Protein AF-A0A0W1KRX0-F1 (afdb_monomer)

Foldseek 3Di:
DVVVVVVVVVLVVLVVVLVVLVVVLCVLVCLDCDVVDNRGPDVLVVLVCVLVVLVVVLVVVLVVVVVVCVVVVPDPVVNVVVNVVSVVCSVVVPPSPPNVVVVVVSVVVSVVSVVSSVVSVVVSVVVVVD

Solvent-accessible surface area (backbone atoms only — not comparable to full-atom values): 7361 Å² total; per-residue (Å²): 123,68,66,65,57,51,52,54,54,50,52,54,49,50,54,53,49,48,56,50,51,49,53,50,45,51,63,66,68,59,32,53,64,44,91,97,45,92,56,38,54,54,72,58,49,58,57,66,43,54,53,58,55,51,53,52,52,51,52,52,52,51,52,53,53,51,53,52,38,58,77,68,67,56,59,67,72,58,54,50,51,54,52,51,52,51,50,49,53,49,60,63,70,53,61,64,67,63,54,62,52,50,51,52,52,52,54,51,51,53,51,52,50,51,55,51,46,55,52,52,52,53,51,56,55,51,70,73,75,113

Mean predicted aligned error: 12.07 Å

Radius of gyration: 26.8 Å; Cα contacts (8 Å, |Δi|>4): 45; chains: 1; bounding box: 54×22×80 Å

Secondary structure (DSSP, 8-state):
-HHHHHHHHHHHHHHHHHHHHHHHHHHHH---BPTT---BSSHHHHHTHHHHHHHHHHHHHHHHHHHHHHHTT--HHHHHHHHHHHHHHHHHHT--HHHHHHHHHHHHHHHHHHHHHHHHHHHHHHTTT-

Structure (mmCIF, N/CA/C/O backbone):
data_AF-A0A0W1KRX0-F1
#
_entry.id   AF-A0A0W1KRX0-F1
#
loop_
_atom_site.group_PDB
_atom_site.id
_atom_site.type_symbol
_atom_site.label_atom_id
_atom_site.label_alt_id
_atom_sit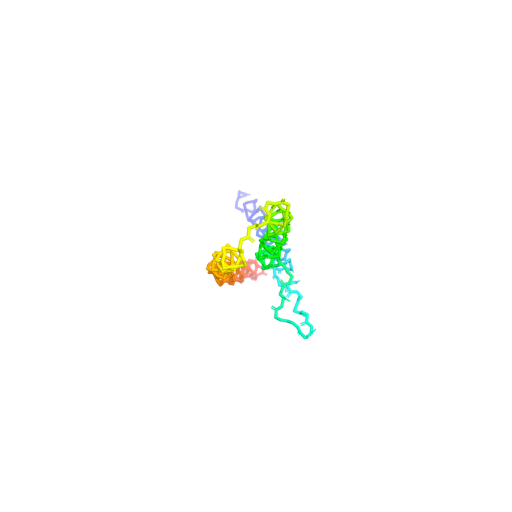e.label_comp_id
_atom_site.label_asym_id
_atom_site.label_entity_id
_atom_site.label_seq_id
_atom_site.pdbx_PDB_ins_code
_atom_site.Cartn_x
_atom_site.Cartn_y
_atom_site.Cartn_z
_atom_site.occupancy
_atom_site.B_iso_or_equiv
_atom_site.auth_seq_id
_atom_site.auth_comp_id
_atom_site.auth_asym_id
_atom_site.auth_atom_id
_atom_site.pdbx_PDB_model_num
ATOM 1 N N . MET A 1 1 ? 17.955 10.807 -48.246 1.00 59.84 1 MET A N 1
ATOM 2 C CA . MET A 1 1 ? 18.278 11.770 -47.162 1.00 59.84 1 MET A CA 1
ATOM 3 C C . MET A 1 1 ? 17.210 11.833 -46.061 1.00 59.84 1 MET 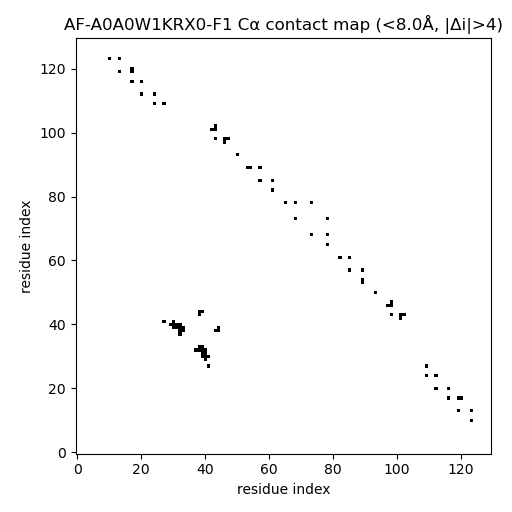A C 1
ATOM 5 O O . MET A 1 1 ? 17.561 12.153 -44.938 1.00 59.84 1 MET A O 1
ATOM 9 N N . GLN A 1 2 ? 15.932 11.521 -46.333 1.00 59.34 2 GLN A N 1
ATOM 10 C CA . GLN A 1 2 ? 14.863 11.534 -45.313 1.00 59.34 2 GLN A CA 1
ATOM 11 C C . G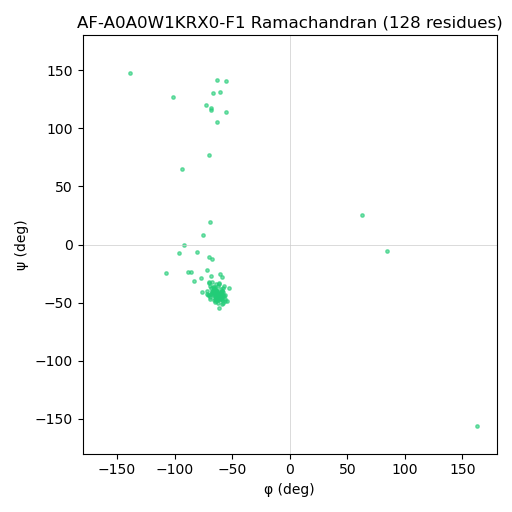LN A 1 2 ? 14.877 10.305 -44.373 1.00 59.34 2 GLN A C 1
ATOM 13 O O . GLN A 1 2 ? 14.547 10.453 -43.197 1.00 59.34 2 GLN A O 1
ATOM 18 N N . ASP A 1 3 ? 15.353 9.142 -44.835 1.00 64.94 3 ASP A N 1
ATOM 19 C CA . ASP A 1 3 ? 15.420 7.913 -44.020 1.00 64.94 3 ASP A CA 1
ATOM 20 C C . ASP A 1 3 ? 16.386 8.003 -42.826 1.00 64.94 3 ASP A C 1
ATOM 22 O O . ASP A 1 3 ? 16.052 7.569 -41.725 1.00 64.94 3 ASP A O 1
ATOM 26 N N . SER A 1 4 ? 17.556 8.635 -42.981 1.00 63.44 4 SER A N 1
ATOM 27 C CA . SER A 1 4 ? 18.541 8.767 -41.892 1.00 63.44 4 SER A CA 1
ATOM 28 C C . SER A 1 4 ? 18.054 9.664 -40.745 1.00 63.44 4 SER A C 1
ATOM 30 O O . SER A 1 4 ? 18.350 9.412 -39.575 1.00 63.44 4 SER A O 1
ATOM 32 N N . ILE A 1 5 ? 17.245 10.682 -41.057 1.00 70.06 5 ILE A N 1
ATOM 33 C CA . ILE A 1 5 ? 16.636 11.581 -40.066 1.00 70.06 5 ILE A CA 1
ATOM 34 C C . ILE A 1 5 ? 15.539 10.848 -39.280 1.00 70.06 5 ILE A C 1
ATOM 36 O O . ILE A 1 5 ? 15.443 10.991 -38.055 1.00 70.06 5 ILE A O 1
ATOM 40 N N . GLN A 1 6 ? 14.735 10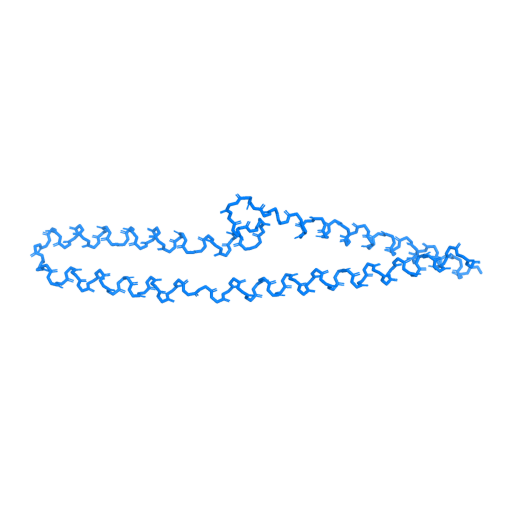.017 -39.953 1.00 73.94 6 GLN A N 1
ATOM 41 C CA . GLN A 1 6 ? 13.710 9.215 -39.283 1.00 73.94 6 GLN A CA 1
ATOM 42 C C . GLN A 1 6 ? 14.325 8.183 -38.331 1.00 73.94 6 GLN A C 1
ATOM 44 O O . GLN A 1 6 ? 13.877 8.095 -37.181 1.00 73.94 6 GLN A O 1
ATOM 49 N N . THR A 1 7 ? 15.384 7.483 -38.749 1.00 74.69 7 THR A N 1
ATOM 50 C CA . THR A 1 7 ? 16.086 6.479 -37.931 1.00 74.69 7 THR A CA 1
ATOM 51 C C . THR A 1 7 ? 16.655 7.078 -36.645 1.00 74.69 7 THR A C 1
ATOM 53 O O . THR A 1 7 ? 16.388 6.566 -35.554 1.00 74.69 7 THR A O 1
ATOM 56 N N . HIS A 1 8 ? 17.339 8.225 -36.721 1.00 75.31 8 HIS A N 1
ATOM 57 C CA . HIS A 1 8 ? 17.858 8.896 -35.524 1.00 75.31 8 HIS A CA 1
ATOM 58 C C . HIS A 1 8 ? 16.753 9.370 -34.568 1.00 75.31 8 HIS A C 1
ATOM 60 O O . HIS A 1 8 ? 16.884 9.221 -33.348 1.00 75.31 8 HIS A O 1
ATOM 66 N N . SER A 1 9 ? 15.633 9.880 -35.092 1.00 83.38 9 SER A N 1
ATOM 67 C CA . SER A 1 9 ? 14.496 10.292 -34.255 1.00 83.38 9 SER A CA 1
ATOM 68 C C . SER A 1 9 ? 13.842 9.105 -33.529 1.00 83.38 9 SER A C 1
ATOM 70 O O . SER A 1 9 ? 13.436 9.220 -32.367 1.00 83.38 9 SER A O 1
ATOM 72 N N . LYS A 1 10 ? 13.770 7.944 -34.193 1.00 84.31 10 LYS A N 1
ATOM 73 C CA . LYS A 1 10 ? 13.190 6.708 -33.658 1.00 84.31 10 LYS A CA 1
ATOM 74 C C . LYS A 1 10 ? 14.070 6.119 -32.556 1.00 84.31 10 LYS A C 1
ATOM 76 O O . LYS A 1 10 ? 13.550 5.798 -31.486 1.00 84.31 10 LYS A O 1
ATOM 81 N N . TYR A 1 11 ? 15.385 6.094 -32.768 1.00 85.44 11 TYR A N 1
ATOM 82 C CA . TYR A 1 11 ? 16.368 5.646 -31.782 1.00 85.44 11 TYR A CA 1
ATOM 83 C C . TYR A 1 11 ? 16.327 6.493 -30.500 1.00 85.44 11 TYR A C 1
ATOM 85 O O . TYR A 1 11 ? 16.246 5.967 -29.385 1.00 85.44 11 TYR A O 1
ATOM 93 N N . ALA A 1 12 ? 16.290 7.824 -30.641 1.00 87.44 12 ALA A N 1
ATOM 94 C CA . ALA A 1 12 ? 16.177 8.739 -29.506 1.00 87.44 12 ALA A CA 1
ATOM 95 C C . ALA A 1 12 ? 14.881 8.511 -28.703 1.00 87.44 12 ALA A C 1
ATOM 97 O O . ALA A 1 12 ? 14.911 8.467 -27.469 1.00 87.44 12 ALA A O 1
ATOM 98 N N . LYS A 1 13 ? 13.749 8.296 -29.393 1.00 89.12 13 LYS A N 1
ATOM 99 C CA . LYS A 1 13 ? 12.460 7.964 -28.760 1.00 89.12 13 LYS A CA 1
ATOM 100 C C . LYS A 1 13 ? 12.507 6.624 -28.024 1.00 89.12 13 LYS A C 1
ATO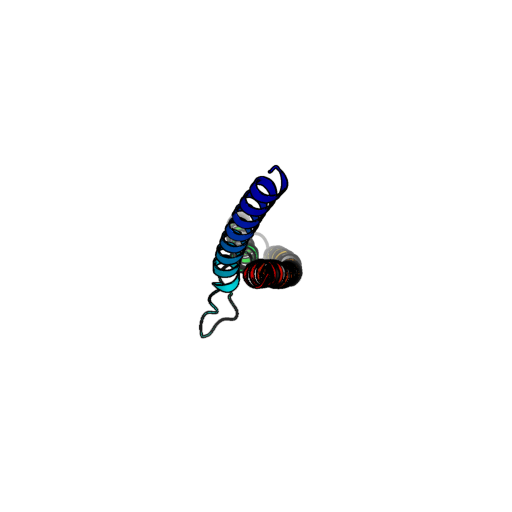M 102 O O . LYS A 1 13 ? 12.086 6.562 -26.872 1.00 89.12 13 LYS A O 1
ATOM 107 N N . GLN A 1 14 ? 13.042 5.570 -28.640 1.00 89.81 14 GLN A N 1
ATOM 108 C CA . GLN A 1 14 ? 13.180 4.246 -28.018 1.00 89.81 14 GLN A CA 1
ATOM 109 C C . GLN A 1 14 ? 14.042 4.304 -26.750 1.00 89.81 14 GLN A C 1
ATOM 111 O O . GLN A 1 14 ? 13.636 3.786 -25.709 1.00 89.81 14 GLN A O 1
ATOM 116 N N . LYS A 1 15 ? 15.184 5.003 -26.792 1.00 89.06 15 LYS A N 1
ATOM 117 C CA . LYS A 1 15 ? 16.074 5.180 -25.633 1.00 89.06 15 LYS A CA 1
ATOM 118 C C . LYS A 1 15 ? 15.404 5.977 -24.506 1.00 89.06 15 LYS A C 1
ATOM 120 O O . LYS A 1 15 ? 15.520 5.608 -23.336 1.00 89.06 15 LYS A O 1
ATOM 125 N N . ALA A 1 16 ? 14.656 7.030 -24.843 1.00 90.50 16 ALA A N 1
ATOM 126 C CA . ALA A 1 16 ? 13.874 7.796 -23.871 1.00 90.50 16 ALA A CA 1
ATOM 127 C C . ALA A 1 16 ? 12.767 6.948 -23.219 1.00 90.50 16 ALA A C 1
ATOM 129 O O . ALA A 1 16 ? 12.594 6.999 -22.000 1.00 90.50 16 ALA A O 1
ATOM 130 N N . THR A 1 17 ? 12.055 6.132 -24.001 1.00 89.19 17 THR A N 1
ATOM 131 C CA . THR A 1 17 ? 11.041 5.197 -23.492 1.00 89.19 17 THR A CA 1
ATOM 132 C C . THR A 1 17 ? 11.660 4.146 -22.576 1.00 89.19 17 THR A C 1
ATOM 134 O O . THR A 1 17 ? 11.133 3.899 -21.495 1.00 89.19 17 THR A O 1
ATOM 137 N N . LEU A 1 18 ? 12.815 3.587 -22.937 1.00 89.69 18 LEU A N 1
ATOM 138 C CA . LEU A 1 18 ? 13.516 2.595 -22.120 1.00 89.69 18 LEU A CA 1
ATOM 139 C C . LEU A 1 18 ? 13.924 3.175 -20.755 1.00 89.69 18 LEU A C 1
ATOM 141 O O . LEU A 1 18 ? 13.668 2.554 -19.727 1.00 89.69 18 LEU A O 1
ATOM 145 N N . LYS A 1 19 ? 14.425 4.419 -20.727 1.00 89.56 19 LYS A N 1
ATOM 146 C CA . LYS A 1 19 ? 14.741 5.147 -19.484 1.00 89.56 19 LYS A CA 1
ATOM 147 C C . LYS A 1 19 ? 13.503 5.401 -18.611 1.00 89.56 19 LYS A C 1
ATOM 149 O O . LYS A 1 19 ? 13.596 5.369 -17.386 1.00 89.56 19 LYS A O 1
ATOM 154 N N . ARG A 1 20 ? 12.337 5.653 -19.219 1.00 88.25 20 ARG A N 1
ATOM 155 C CA . ARG A 1 20 ? 11.061 5.805 -18.491 1.00 88.25 20 ARG A CA 1
ATOM 156 C C . ARG A 1 20 ? 10.595 4.481 -17.885 1.00 88.25 20 ARG A C 1
ATOM 158 O O . ARG A 1 20 ? 10.239 4.458 -16.712 1.00 88.25 20 ARG A O 1
ATOM 165 N N . LEU A 1 21 ? 10.651 3.391 -18.651 1.00 87.12 21 LEU A N 1
ATOM 166 C CA . LEU A 1 21 ? 10.298 2.049 -18.172 1.00 87.12 21 LEU A CA 1
ATOM 167 C C . LEU A 1 21 ? 11.236 1.574 -17.060 1.00 87.12 21 LEU A C 1
ATOM 169 O O . LEU A 1 21 ? 10.799 0.887 -16.144 1.00 87.12 21 LEU A O 1
ATOM 173 N N . GLU A 1 22 ? 12.509 1.960 -17.110 1.00 85.88 22 GLU A N 1
ATOM 174 C CA . GLU A 1 22 ? 13.491 1.645 -16.072 1.00 85.88 22 GLU A CA 1
ATOM 175 C C . GLU A 1 22 ? 13.205 2.380 -14.763 1.00 85.88 22 GLU A C 1
ATOM 177 O O . GLU A 1 22 ? 13.205 1.750 -13.711 1.00 85.88 22 GLU A O 1
ATOM 182 N N . ARG A 1 23 ? 12.848 3.669 -14.825 1.00 83.94 23 ARG A N 1
ATOM 183 C CA . ARG A 1 23 ? 12.375 4.417 -13.648 1.00 83.94 23 ARG A CA 1
ATOM 184 C C . ARG A 1 23 ? 11.095 3.824 -13.067 1.00 83.94 23 ARG A C 1
ATOM 186 O O . ARG A 1 23 ? 10.995 3.666 -11.858 1.00 83.94 23 ARG A O 1
ATOM 193 N N . PHE A 1 24 ? 10.131 3.478 -13.920 1.00 81.75 24 PHE A N 1
ATOM 194 C CA . PHE A 1 24 ? 8.893 2.832 -13.482 1.00 81.75 24 PHE A CA 1
ATOM 195 C C . PHE A 1 24 ? 9.180 1.479 -12.821 1.00 81.75 24 PHE A C 1
ATOM 197 O O . PHE A 1 24 ? 8.694 1.215 -11.727 1.00 81.75 24 PHE A O 1
ATOM 204 N N . SER A 1 25 ? 10.040 0.659 -13.433 1.00 79.31 25 SER A N 1
ATOM 205 C CA . SER A 1 25 ? 10.459 -0.627 -12.864 1.00 79.31 25 SER A CA 1
ATOM 206 C C . SER A 1 25 ? 11.133 -0.429 -11.512 1.00 79.31 25 SER A C 1
ATOM 208 O O . SER A 1 25 ? 10.740 -1.080 -10.562 1.00 79.31 25 SER A O 1
ATOM 210 N N . GLN A 1 26 ? 12.068 0.517 -11.385 1.00 76.50 26 GLN A N 1
ATOM 211 C CA . GLN A 1 26 ? 12.712 0.817 -10.105 1.00 76.50 26 GLN A CA 1
ATOM 212 C C . GLN A 1 26 ? 11.684 1.180 -9.032 1.00 76.50 26 GLN A C 1
ATOM 214 O O . GLN A 1 26 ? 11.735 0.610 -7.954 1.00 76.50 26 GLN A O 1
ATOM 219 N N . LEU A 1 27 ? 10.711 2.045 -9.318 1.00 72.19 27 LEU A N 1
ATOM 220 C CA . LEU A 1 27 ? 9.682 2.421 -8.340 1.00 72.19 27 LEU A CA 1
ATOM 221 C C . LEU A 1 27 ? 8.771 1.252 -7.941 1.00 72.19 27 LEU A C 1
ATOM 223 O O . LEU A 1 27 ? 8.389 1.146 -6.780 1.00 72.19 27 LEU A O 1
ATOM 227 N N . THR A 1 28 ? 8.433 0.381 -8.891 1.00 69.19 28 THR A N 1
ATOM 228 C CA . THR A 1 28 ? 7.482 -0.722 -8.666 1.00 69.19 28 THR A CA 1
ATOM 229 C C . THR A 1 28 ? 8.154 -1.949 -8.034 1.00 69.19 28 THR A C 1
ATOM 231 O O . THR A 1 28 ? 7.528 -2.668 -7.263 1.00 69.19 28 THR A O 1
ATOM 234 N N . ASP A 1 29 ? 9.434 -2.178 -8.336 1.00 67.25 29 ASP A N 1
ATOM 235 C CA . ASP A 1 29 ? 10.248 -3.292 -7.825 1.00 67.25 29 ASP A CA 1
ATOM 236 C C . ASP A 1 29 ? 10.891 -2.949 -6.465 1.00 67.25 29 ASP A C 1
ATOM 238 O O . ASP A 1 29 ? 11.115 -3.834 -5.643 1.00 67.25 29 ASP A O 1
ATOM 242 N N . SER A 1 30 ? 11.062 -1.652 -6.155 1.00 56.44 30 SER A N 1
ATOM 243 C CA . SER A 1 30 ? 11.434 -1.134 -4.818 1.00 56.44 30 SER A CA 1
ATOM 244 C C . SER A 1 30 ? 10.326 -1.283 -3.772 1.00 56.44 30 SER A C 1
ATOM 246 O O . SER A 1 30 ? 10.346 -0.605 -2.745 1.00 56.44 30 SER A O 1
ATOM 248 N N . SER A 1 31 ? 9.355 -2.164 -4.000 1.00 55.09 31 SER A N 1
ATOM 249 C CA . SER A 1 31 ? 8.421 -2.588 -2.969 1.00 55.09 31 SER A CA 1
ATOM 250 C C . SER A 1 31 ? 9.192 -3.450 -1.963 1.00 55.09 31 SER A C 1
ATOM 252 O O . SER A 1 31 ? 9.191 -4.680 -2.016 1.00 55.09 31 SER A O 1
ATOM 254 N N . ILE A 1 32 ? 9.956 -2.765 -1.104 1.00 48.78 32 ILE A N 1
ATOM 255 C CA . ILE A 1 32 ? 10.812 -3.328 -0.064 1.00 48.78 32 ILE A CA 1
ATOM 256 C C . ILE A 1 32 ? 9.924 -4.217 0.800 1.00 48.78 32 ILE A C 1
ATOM 258 O O . ILE A 1 32 ? 8.994 -3.741 1.451 1.00 48.78 32 ILE A O 1
ATOM 262 N N . ARG A 1 33 ? 10.200 -5.522 0.766 1.00 50.28 33 ARG A N 1
ATOM 263 C CA . ARG A 1 33 ? 9.630 -6.484 1.703 1.00 50.28 33 ARG A CA 1
ATOM 264 C C . ARG A 1 33 ? 10.318 -6.260 3.041 1.00 50.28 33 ARG A C 1
ATOM 266 O O . ARG A 1 33 ? 11.538 -6.405 3.126 1.00 50.28 33 ARG A O 1
ATOM 273 N N . PHE A 1 34 ? 9.557 -5.924 4.073 1.00 45.19 34 PHE A N 1
ATOM 274 C CA . PHE A 1 34 ? 10.114 -5.868 5.418 1.00 45.19 34 PHE A CA 1
ATOM 275 C C . PHE A 1 34 ? 10.505 -7.286 5.867 1.00 45.19 34 PHE A C 1
ATOM 277 O O . PHE A 1 34 ? 9.694 -8.209 5.752 1.00 45.19 34 PHE A O 1
ATOM 284 N N . PRO A 1 35 ? 11.726 -7.513 6.387 1.00 36.66 35 PRO A N 1
ATOM 285 C CA . PRO A 1 35 ? 11.984 -8.749 7.109 1.00 36.66 35 PRO A CA 1
ATOM 286 C C . PRO A 1 35 ? 11.013 -8.766 8.300 1.00 36.66 35 PRO A C 1
ATOM 288 O O . PRO A 1 35 ? 10.876 -7.754 8.981 1.00 36.66 35 PRO A O 1
ATOM 291 N N . PHE A 1 36 ? 10.311 -9.883 8.504 1.00 42.12 36 PHE A N 1
ATOM 292 C CA . PHE A 1 36 ? 9.237 -10.095 9.496 1.00 42.12 36 PHE A CA 1
ATOM 293 C C . PHE A 1 36 ? 7.803 -9.664 9.129 1.00 42.12 36 PHE A C 1
ATOM 295 O O . PHE A 1 36 ? 6.892 -10.028 9.870 1.00 42.12 36 PHE A O 1
ATOM 302 N N . THR A 1 37 ? 7.536 -9.004 7.991 1.00 54.09 37 THR A N 1
ATOM 303 C CA . THR A 1 37 ? 6.148 -8.737 7.548 1.00 54.09 37 THR A CA 1
ATOM 304 C C . THR A 1 37 ? 5.961 -8.947 6.039 1.00 54.09 37 THR A C 1
ATOM 306 O O . THR A 1 37 ? 6.855 -8.703 5.236 1.00 54.09 37 THR A O 1
ATOM 309 N N . ASN A 1 38 ? 4.767 -9.385 5.617 1.00 55.34 38 ASN A N 1
ATOM 310 C CA . ASN A 1 38 ? 4.400 -9.449 4.190 1.00 55.34 38 ASN A CA 1
ATOM 311 C C . ASN A 1 38 ? 4.082 -8.063 3.590 1.00 55.34 38 ASN A C 1
ATOM 313 O O . ASN A 1 38 ? 3.626 -7.986 2.454 1.00 55.34 38 ASN A O 1
ATOM 317 N N . PHE A 1 39 ? 4.319 -6.974 4.329 1.00 50.12 39 PHE A N 1
ATOM 318 C CA . PHE A 1 39 ? 4.074 -5.613 3.865 1.00 50.12 39 PHE A CA 1
ATOM 319 C C . PHE A 1 39 ? 5.065 -5.255 2.754 1.00 50.12 39 PHE A C 1
ATOM 321 O O . PHE A 1 39 ? 6.281 -5.227 2.977 1.00 50.12 39 PHE A O 1
ATOM 328 N N . ARG A 1 40 ? 4.544 -4.977 1.556 1.00 56.19 40 ARG A N 1
ATOM 329 C CA . ARG A 1 40 ? 5.314 -4.430 0.441 1.00 56.19 40 ARG A CA 1
ATOM 330 C C . ARG A 1 40 ? 5.027 -2.932 0.343 1.00 56.19 40 ARG A C 1
ATOM 332 O O . ARG A 1 40 ? 3.876 -2.498 0.324 1.00 56.19 40 ARG A O 1
ATOM 339 N N . PHE A 1 41 ? 6.073 -2.111 0.340 1.00 54.03 41 PHE A N 1
ATOM 340 C CA . PHE A 1 41 ? 5.925 -0.652 0.293 1.00 54.03 41 PHE A CA 1
ATOM 341 C C . PHE A 1 41 ? 5.365 -0.212 -1.081 1.00 54.03 41 PHE A C 1
ATOM 343 O O . PHE A 1 41 ? 6.004 -0.444 -2.106 1.00 54.03 41 PHE A O 1
ATOM 350 N N . GLY A 1 42 ? 4.161 0.374 -1.138 1.00 62.75 42 GLY A N 1
ATOM 351 C CA . GLY A 1 42 ? 3.461 0.701 -2.395 1.00 62.75 42 GLY A CA 1
ATOM 352 C C . GLY A 1 42 ? 1.959 0.964 -2.206 1.00 62.75 42 GLY A C 1
ATOM 353 O O . GLY A 1 42 ? 1.530 1.284 -1.101 1.00 62.75 42 GLY A O 1
ATOM 354 N N . ILE A 1 43 ? 1.137 0.800 -3.256 1.00 60.41 43 ILE A N 1
ATOM 355 C CA . ILE A 1 43 ? -0.340 0.909 -3.150 1.00 60.41 43 ILE A CA 1
ATOM 356 C C . ILE A 1 43 ? -0.915 -0.103 -2.141 1.00 60.41 43 ILE A C 1
ATOM 358 O O . ILE A 1 43 ? -1.898 0.202 -1.472 1.00 60.41 43 ILE A O 1
ATOM 362 N N . GLU A 1 44 ? -0.253 -1.246 -1.938 1.00 62.97 44 GLU A N 1
ATOM 363 C CA . GLU A 1 44 ? -0.578 -2.197 -0.864 1.00 62.97 44 GLU A CA 1
ATOM 364 C C . GLU A 1 44 ? -0.539 -1.562 0.535 1.00 62.97 44 GLU A C 1
ATOM 366 O O . GLU A 1 44 ? -1.391 -1.870 1.362 1.00 62.97 44 GLU A O 1
ATOM 371 N N . ALA A 1 45 ? 0.378 -0.622 0.796 1.00 63.50 45 ALA A N 1
ATOM 372 C CA . ALA A 1 45 ? 0.433 0.089 2.074 1.00 63.50 45 ALA A CA 1
ATOM 373 C C . ALA A 1 45 ? -0.748 1.057 2.253 1.00 63.50 45 ALA A C 1
ATOM 375 O O . ALA A 1 45 ? -1.229 1.234 3.367 1.00 63.50 45 ALA A O 1
ATOM 376 N N . VAL A 1 46 ? -1.249 1.649 1.162 1.00 68.00 46 VAL A N 1
ATOM 377 C CA . VAL A 1 46 ? -2.442 2.514 1.181 1.00 68.00 46 VAL A CA 1
ATOM 378 C C . VAL A 1 46 ? -3.703 1.682 1.414 1.00 68.00 46 VAL A C 1
ATOM 380 O O . VAL A 1 46 ? -4.539 2.050 2.233 1.00 68.00 46 VAL A O 1
ATOM 383 N N . ILE A 1 47 ? -3.822 0.531 0.747 1.00 66.06 47 ILE A N 1
ATOM 384 C CA . ILE A 1 47 ? -4.958 -0.385 0.921 1.00 66.06 47 ILE A CA 1
ATOM 385 C C . ILE A 1 47 ? -4.944 -1.006 2.322 1.00 66.06 47 ILE A C 1
ATOM 387 O O . ILE A 1 47 ? -5.985 -1.067 2.966 1.00 66.06 47 ILE A O 1
ATOM 391 N N . GLY A 1 48 ? -3.769 -1.381 2.837 1.00 63.91 48 GLY A N 1
ATOM 392 C CA . GLY A 1 48 ? -3.591 -1.867 4.208 1.00 63.91 48 GLY A CA 1
ATOM 393 C C . GLY A 1 48 ? -3.826 -0.810 5.294 1.00 63.91 48 GLY A C 1
ATOM 394 O O . GLY A 1 48 ? -3.960 -1.166 6.461 1.00 63.91 48 GLY A O 1
ATOM 395 N N . PHE A 1 49 ? -3.915 0.475 4.931 1.00 68.12 49 PHE A N 1
ATOM 396 C CA . PHE A 1 49 ? -4.236 1.570 5.851 1.00 68.12 49 PHE A CA 1
ATOM 397 C C . PHE A 1 49 ? -5.747 1.816 5.987 1.00 68.12 49 PHE A C 1
ATOM 399 O O . PHE A 1 49 ? -6.196 2.324 7.012 1.00 68.12 49 PHE A O 1
ATOM 406 N N . VAL A 1 50 ? -6.549 1.424 4.989 1.00 69.75 50 VAL A N 1
ATOM 407 C CA . VAL A 1 50 ? -8.018 1.548 5.026 1.00 69.75 50 VAL A CA 1
ATOM 408 C C . VAL A 1 50 ? -8.642 0.842 6.244 1.00 69.75 50 VAL A C 1
ATOM 410 O O . VAL A 1 50 ? -9.472 1.478 6.896 1.00 69.75 50 VAL A O 1
ATOM 413 N N . PRO A 1 51 ? -8.229 -0.389 6.623 1.00 67.00 51 PRO A N 1
ATOM 414 C CA . PRO A 1 51 ? -8.682 -1.027 7.859 1.00 67.00 51 PRO A CA 1
ATOM 415 C C . PRO A 1 51 ? -8.433 -0.149 9.089 1.00 67.00 51 PRO A C 1
ATOM 417 O O . PRO A 1 51 ? -9.366 0.155 9.817 1.00 67.00 51 PRO A O 1
ATOM 420 N N . VAL A 1 52 ? -7.216 0.389 9.239 1.00 72.19 52 VAL A N 1
ATOM 421 C CA . VAL A 1 52 ? -6.808 1.209 10.396 1.00 72.19 52 VAL A CA 1
ATOM 422 C C . VAL A 1 52 ? -7.702 2.440 10.580 1.00 72.19 52 VAL A C 1
ATOM 424 O O . VAL A 1 52 ? -8.022 2.817 11.705 1.00 72.19 52 VAL A O 1
ATOM 427 N N . VAL A 1 53 ? -8.140 3.070 9.488 1.00 74.56 53 VAL A N 1
ATOM 428 C CA . VAL A 1 53 ? -9.077 4.205 9.551 1.00 74.56 53 VAL A CA 1
ATOM 429 C C . VAL A 1 53 ? -10.459 3.755 10.040 1.00 74.56 53 VAL A C 1
ATOM 431 O O . VAL A 1 53 ? -11.078 4.448 10.850 1.00 74.56 53 VAL A O 1
ATOM 434 N N . GLY A 1 54 ? -10.925 2.590 9.585 1.00 69.56 54 GLY A N 1
ATOM 435 C CA . GLY A 1 54 ? -12.168 1.966 10.040 1.00 69.56 54 GLY A CA 1
ATOM 436 C C . GLY A 1 54 ? -12.153 1.645 11.537 1.00 69.56 54 GLY A C 1
ATOM 437 O O . GLY A 1 54 ? -13.100 2.011 12.235 1.00 69.56 54 GLY A O 1
ATOM 438 N N . ASP A 1 55 ? -11.065 1.059 12.047 1.00 76.06 55 ASP A N 1
ATOM 439 C CA . ASP A 1 55 ? -10.863 0.789 13.479 1.00 76.06 55 ASP A CA 1
ATOM 440 C C . ASP A 1 55 ? -10.991 2.073 14.309 1.00 76.06 55 ASP A C 1
ATOM 442 O O . ASP A 1 55 ? -11.723 2.107 15.296 1.00 76.06 55 ASP A O 1
ATOM 446 N N . VAL A 1 56 ? -10.309 3.151 13.899 1.00 81.38 56 VAL A N 1
ATOM 447 C CA . VAL A 1 56 ? -10.289 4.434 14.625 1.00 81.38 56 VAL A CA 1
ATOM 448 C C . VAL A 1 56 ? -11.680 5.065 14.672 1.00 81.38 56 VAL A C 1
ATOM 450 O O . VAL A 1 56 ? -12.125 5.501 15.736 1.00 81.38 56 VAL A O 1
ATOM 453 N N . ILE A 1 57 ? -12.394 5.087 13.541 1.00 79.81 57 ILE A N 1
ATOM 454 C CA . ILE A 1 57 ? -13.773 5.592 13.480 1.00 79.81 57 ILE A CA 1
ATOM 455 C C . ILE A 1 57 ? -14.688 4.730 14.358 1.00 79.81 57 ILE A C 1
ATOM 457 O O . ILE A 1 57 ? -15.477 5.275 15.132 1.00 79.81 57 ILE A O 1
ATOM 461 N N . GLY A 1 58 ? -14.551 3.403 14.296 1.00 74.44 58 GLY A N 1
ATOM 462 C CA . GLY A 1 58 ? -15.294 2.466 15.138 1.00 74.44 58 GLY A CA 1
ATOM 463 C C . GLY A 1 58 ? -15.052 2.694 16.633 1.00 74.44 58 GLY A C 1
ATOM 464 O O . GLY A 1 58 ? -15.994 2.681 17.426 1.00 74.44 58 GLY A O 1
ATOM 465 N N . LEU A 1 59 ? -13.814 2.982 17.031 1.00 81.25 59 LEU A N 1
ATOM 466 C CA . LEU A 1 59 ? -13.431 3.269 18.417 1.00 81.25 59 LEU A CA 1
ATOM 467 C C . LEU A 1 59 ? -14.034 4.591 18.918 1.00 81.25 59 LEU A C 1
ATOM 469 O O . LEU A 1 59 ? -14.556 4.659 20.031 1.00 81.25 59 LEU A O 1
ATOM 473 N N . ILE A 1 60 ? -14.031 5.631 18.082 1.00 84.50 60 ILE A N 1
ATOM 474 C CA . ILE A 1 60 ? -14.652 6.926 18.399 1.00 84.50 60 ILE A CA 1
ATOM 475 C C . ILE A 1 60 ? -16.170 6.773 18.551 1.00 84.50 60 ILE A C 1
ATOM 477 O O . ILE A 1 60 ? -16.743 7.241 19.538 1.00 84.50 60 ILE A O 1
ATOM 481 N N . LEU A 1 61 ? -16.825 6.085 17.609 1.00 75.38 61 LEU A N 1
ATOM 482 C CA . LEU A 1 61 ? -18.275 5.889 17.630 1.00 75.38 61 LEU A CA 1
ATOM 483 C C . LEU A 1 61 ? -18.710 5.054 18.842 1.00 75.38 61 LEU A C 1
ATOM 485 O O . LEU A 1 61 ? -19.655 5.418 19.540 1.00 75.38 61 LEU A O 1
ATOM 489 N N . SER A 1 62 ? -17.993 3.966 19.132 1.00 72.25 62 SER A N 1
ATOM 490 C CA . SER A 1 62 ? -18.288 3.102 20.281 1.00 72.25 62 SER A CA 1
ATOM 491 C C . SER A 1 62 ? -18.069 3.834 21.602 1.00 72.25 62 SER A C 1
ATOM 493 O O . SER A 1 62 ? -18.888 3.694 22.509 1.00 72.25 62 SER A O 1
ATOM 495 N N . SER A 1 63 ? -17.035 4.675 21.690 1.00 82.81 63 SER A N 1
ATOM 496 C CA . SER A 1 63 ? -16.781 5.519 22.863 1.00 82.81 63 SER A CA 1
ATOM 497 C C . SER A 1 63 ? -17.913 6.518 23.107 1.00 82.81 63 SER A C 1
ATOM 499 O O . SER A 1 63 ? -18.391 6.635 24.235 1.00 82.81 63 SER A O 1
ATOM 501 N N . TYR A 1 64 ? -18.395 7.193 22.056 1.00 82.81 64 TYR A N 1
ATOM 502 C CA . TYR A 1 64 ? -19.526 8.120 22.157 1.00 82.81 64 TYR A CA 1
ATOM 503 C C . TYR A 1 64 ? -20.810 7.412 22.611 1.00 82.81 64 TYR A C 1
ATOM 505 O O . TYR A 1 64 ? -21.479 7.858 23.543 1.00 82.81 64 TYR A O 1
ATOM 513 N N . VAL A 1 65 ? -21.129 6.264 22.007 1.00 77.00 65 VAL A N 1
ATOM 514 C CA . VAL A 1 65 ? -22.351 5.523 22.343 1.00 77.00 65 VAL A CA 1
ATOM 515 C C . VAL A 1 65 ? -22.289 4.926 23.753 1.00 77.00 65 VAL A C 1
ATOM 517 O O . VAL A 1 65 ? -23.294 4.948 24.465 1.00 77.00 65 VAL A O 1
ATOM 520 N N . LEU A 1 66 ? -21.126 4.439 24.207 1.00 75.25 66 LEU A N 1
ATOM 521 C CA . LEU A 1 66 ? -20.956 3.985 25.593 1.00 75.25 66 LEU A CA 1
ATOM 522 C C . LEU A 1 66 ? -21.157 5.122 26.595 1.00 75.25 66 LEU A C 1
ATOM 524 O O . LEU A 1 66 ? -21.799 4.909 27.628 1.00 75.25 66 LEU A O 1
ATOM 528 N N . PHE A 1 67 ? -20.614 6.302 26.289 1.00 85.06 67 PHE A N 1
ATOM 529 C CA . PHE A 1 67 ? -20.720 7.485 27.136 1.00 85.06 67 PHE A CA 1
ATOM 530 C C . PHE A 1 67 ? -22.183 7.915 27.305 1.00 85.06 67 PHE A C 1
ATOM 532 O O . PHE A 1 67 ? -22.666 8.069 28.429 1.00 85.06 67 PHE A O 1
ATOM 539 N N . GLU A 1 68 ? -22.934 7.991 26.206 1.00 81.31 68 GLU A N 1
ATOM 540 C CA . GLU A 1 68 ? -24.356 8.345 26.238 1.00 81.31 68 GLU A CA 1
ATOM 541 C C . GLU A 1 68 ? -25.193 7.263 26.949 1.00 81.31 68 GLU A C 1
ATOM 543 O O . GLU A 1 68 ? -26.055 7.560 27.778 1.00 81.31 68 GLU A O 1
ATOM 548 N N . ALA A 1 69 ? -24.889 5.982 26.713 1.00 76.38 69 ALA A N 1
ATOM 549 C CA . ALA A 1 69 ? -25.576 4.862 27.356 1.00 76.38 69 ALA A CA 1
ATOM 550 C C . ALA A 1 69 ? -25.285 4.751 28.865 1.00 76.38 69 ALA A C 1
ATOM 552 O O . ALA A 1 69 ? -26.097 4.195 29.610 1.00 76.38 69 ALA A O 1
ATOM 553 N N . GLN A 1 70 ? -24.125 5.224 29.335 1.00 78.81 70 GLN A N 1
ATOM 554 C CA . GLN A 1 70 ? -23.853 5.409 30.763 1.00 78.81 70 GLN A CA 1
ATOM 555 C C . GLN A 1 70 ? -24.693 6.547 31.337 1.00 78.81 70 GLN A C 1
ATOM 557 O O . GLN A 1 70 ? -25.345 6.351 32.360 1.00 78.81 70 GLN A O 1
ATOM 562 N N . LYS A 1 71 ? -24.735 7.692 30.652 1.00 83.50 71 LYS A N 1
ATOM 563 C CA . LYS A 1 71 ? -25.492 8.872 31.084 1.00 83.50 71 LYS A CA 1
ATOM 564 C C . LYS A 1 71 ? -27.002 8.610 31.182 1.00 83.50 71 LYS A C 1
ATOM 566 O O . LYS A 1 71 ? -27.662 9.146 32.064 1.00 83.50 71 LYS A O 1
ATOM 571 N N . LEU A 1 72 ? -27.529 7.751 30.310 1.00 83.94 72 LEU A N 1
ATOM 572 C CA . LEU A 1 72 ? -28.946 7.374 30.248 1.00 83.94 72 LEU A CA 1
ATOM 573 C C . LEU A 1 72 ? -29.313 6.134 31.084 1.00 83.94 72 LEU A C 1
ATOM 575 O O . LEU A 1 72 ? -30.470 5.723 31.081 1.00 83.94 72 LEU A O 1
ATOM 579 N N . GLY A 1 73 ? -28.357 5.502 31.776 1.00 83.00 73 GLY A N 1
ATOM 580 C CA . GLY A 1 73 ? -28.636 4.322 32.609 1.00 83.00 73 GLY A CA 1
ATOM 581 C C . GLY A 1 73 ? -29.150 3.100 31.831 1.00 83.00 73 GLY A C 1
ATOM 582 O O . GLY A 1 73 ? -29.855 2.261 32.387 1.00 83.00 73 GLY A O 1
ATOM 583 N N . ILE A 1 74 ? -28.822 2.989 30.539 1.00 82.50 74 ILE A N 1
ATOM 584 C CA . ILE A 1 74 ? -29.347 1.931 29.664 1.00 82.50 74 ILE A CA 1
ATOM 585 C C . ILE A 1 74 ? -28.891 0.542 30.144 1.00 82.50 74 ILE A C 1
ATOM 587 O O . ILE A 1 74 ? -27.740 0.352 30.543 1.00 82.50 74 ILE A O 1
ATOM 591 N N . SER A 1 75 ? -29.788 -0.448 30.054 1.00 82.19 75 SER A N 1
ATOM 592 C CA . SER A 1 75 ? -29.524 -1.856 30.390 1.00 82.19 75 SER A CA 1
ATOM 593 C C . SER A 1 75 ? -28.333 -2.440 29.617 1.00 82.19 75 SER A C 1
ATOM 595 O O . SER A 1 75 ? -28.169 -2.212 28.415 1.00 82.19 75 SER A O 1
ATOM 597 N N . TRP A 1 76 ? -27.523 -3.253 30.304 1.00 76.38 76 TRP A N 1
ATOM 598 C CA . TRP A 1 76 ? -26.312 -3.892 29.769 1.00 76.38 76 TRP A CA 1
ATOM 599 C C . TRP A 1 76 ? -26.550 -4.670 28.466 1.00 76.38 76 TRP A C 1
ATOM 601 O O . TRP A 1 76 ? -25.744 -4.597 27.540 1.00 76.38 76 TRP A O 1
ATOM 611 N N . HIS A 1 77 ? -27.701 -5.335 28.351 1.00 80.38 77 HIS A N 1
ATOM 612 C CA . HIS A 1 77 ? -28.078 -6.130 27.180 1.00 80.38 77 HIS A CA 1
ATOM 613 C C . HIS A 1 77 ? -28.173 -5.295 25.893 1.00 80.38 77 HIS A C 1
ATOM 615 O O . HIS A 1 77 ? -27.830 -5.771 24.812 1.00 80.38 77 HIS A O 1
ATOM 621 N N . ILE A 1 78 ? -28.605 -4.034 26.001 1.00 82.38 78 ILE A N 1
ATOM 622 C CA . ILE A 1 78 ? -28.730 -3.128 24.853 1.00 82.38 78 ILE A CA 1
ATOM 623 C C . ILE A 1 78 ? -27.346 -2.622 24.430 1.00 82.38 78 ILE A C 1
ATOM 625 O O . ILE A 1 78 ? -27.045 -2.612 23.238 1.00 82.38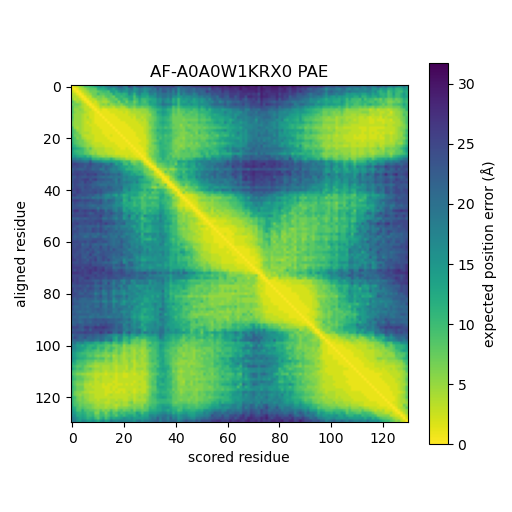 78 ILE A O 1
ATOM 629 N N . LYS A 1 79 ? -26.473 -2.286 25.392 1.00 76.75 79 LYS A N 1
ATOM 630 C CA . LYS A 1 79 ? -25.081 -1.886 25.109 1.00 76.75 79 LYS A CA 1
ATOM 631 C C . LYS A 1 79 ? -24.328 -2.997 24.377 1.00 76.75 79 LYS A C 1
ATOM 633 O O . LYS A 1 79 ? -23.691 -2.740 23.362 1.00 76.75 79 LYS A O 1
ATOM 638 N N . LEU A 1 80 ? -24.478 -4.238 24.842 1.00 80.56 80 LEU A N 1
ATOM 639 C CA . LEU A 1 80 ? -23.914 -5.426 24.197 1.00 80.56 80 LEU A CA 1
ATOM 640 C C . LEU A 1 80 ? -24.391 -5.596 22.753 1.00 80.56 80 LEU A C 1
ATOM 642 O O . LEU A 1 80 ? -23.576 -5.865 21.878 1.00 80.56 80 LEU A O 1
ATOM 646 N N . ARG A 1 81 ? -25.686 -5.401 22.479 1.00 85.38 81 ARG A N 1
ATOM 647 C CA . ARG A 1 81 ? -26.226 -5.517 21.116 1.00 85.38 81 ARG A CA 1
ATOM 648 C C . ARG A 1 81 ? -25.634 -4.470 20.166 1.00 85.38 81 ARG A C 1
ATOM 650 O O . ARG A 1 81 ? -25.321 -4.804 19.030 1.00 85.38 81 ARG A O 1
ATOM 657 N N . ILE A 1 82 ? -25.445 -3.236 20.633 1.00 80.19 82 ILE A N 1
ATOM 658 C CA . ILE A 1 82 ? -24.800 -2.174 19.846 1.00 80.19 82 ILE A CA 1
ATOM 659 C C . ILE A 1 82 ? -23.343 -2.541 19.538 1.00 80.19 82 ILE A C 1
ATOM 661 O O . ILE A 1 82 ? -22.923 -2.453 18.387 1.00 80.19 82 ILE A O 1
ATOM 665 N N . ILE A 1 83 ? -22.596 -3.008 20.543 1.00 81.25 83 ILE A N 1
ATOM 666 C CA . ILE A 1 83 ? -21.202 -3.444 20.373 1.00 81.25 83 ILE A CA 1
ATOM 667 C C . ILE A 1 83 ? -21.114 -4.600 19.367 1.00 81.25 83 ILE A C 1
ATOM 669 O O . ILE A 1 83 ? -20.271 -4.572 18.478 1.00 81.25 83 ILE A O 1
ATOM 673 N N . ILE A 1 84 ? -21.999 -5.596 19.473 1.00 84.25 84 ILE A N 1
ATOM 674 C CA . ILE A 1 84 ? -22.026 -6.748 18.560 1.00 84.25 84 ILE A CA 1
ATOM 675 C C . ILE A 1 84 ? -22.299 -6.303 17.120 1.00 84.25 84 ILE A C 1
ATOM 677 O O . ILE A 1 84 ? -21.595 -6.747 16.218 1.00 84.25 84 ILE A O 1
ATOM 681 N N . ASN A 1 85 ? -23.264 -5.407 16.895 1.00 83.81 85 ASN A N 1
ATOM 682 C CA . ASN A 1 85 ? -23.548 -4.894 15.552 1.00 83.81 85 ASN A CA 1
ATOM 683 C C . ASN A 1 85 ? -22.337 -4.164 14.955 1.00 83.81 85 ASN A C 1
ATOM 685 O O . ASN A 1 85 ? -21.977 -4.420 13.812 1.00 83.81 85 ASN A O 1
ATOM 689 N N . MET A 1 86 ? -21.662 -3.324 15.745 1.00 77.19 86 MET A N 1
ATOM 690 C CA . MET A 1 86 ? -20.444 -2.642 15.300 1.00 77.19 86 MET A CA 1
ATOM 691 C C . MET A 1 86 ? -19.308 -3.615 14.975 1.00 77.19 86 MET A C 1
ATOM 693 O O . MET A 1 86 ? -18.598 -3.410 13.997 1.00 77.19 86 MET A O 1
ATOM 697 N N . LEU A 1 87 ? -19.133 -4.677 15.769 1.00 80.06 87 LEU A N 1
ATOM 698 C CA . LEU A 1 87 ? -18.135 -5.711 15.490 1.00 80.06 87 LEU A CA 1
ATOM 699 C C . LEU A 1 87 ? -18.452 -6.455 14.190 1.00 80.06 87 LEU A C 1
ATOM 701 O O . LEU A 1 87 ? -17.543 -6.721 13.412 1.00 80.06 87 LEU A O 1
ATOM 705 N N . ILE A 1 88 ? -19.722 -6.767 13.927 1.00 84.12 88 ILE A N 1
ATOM 706 C CA . ILE A 1 88 ? -20.135 -7.406 12.673 1.00 84.12 88 ILE A CA 1
ATOM 707 C C . ILE A 1 88 ? -19.822 -6.496 11.483 1.00 84.12 88 ILE A C 1
ATOM 709 O O . ILE A 1 88 ? -19.160 -6.948 10.553 1.00 84.12 88 ILE A O 1
ATOM 713 N N . ASP A 1 89 ? -20.223 -5.223 11.527 1.00 75.06 89 ASP A N 1
ATOM 714 C CA . ASP A 1 89 ? -19.927 -4.262 10.455 1.00 75.06 89 ASP A CA 1
ATOM 715 C C . ASP A 1 89 ? -18.418 -4.089 10.250 1.00 75.06 89 ASP A C 1
ATOM 717 O O . ASP A 1 89 ? -17.942 -4.032 9.117 1.00 75.06 89 ASP A O 1
ATOM 721 N N . PHE A 1 90 ? -17.653 -4.080 11.342 1.00 75.12 90 PHE A N 1
ATOM 722 C CA . PHE A 1 90 ? -16.200 -4.045 11.308 1.00 75.12 90 PHE A CA 1
ATOM 723 C C . PHE A 1 90 ? -15.612 -5.268 10.597 1.00 75.12 90 PHE A C 1
ATOM 725 O O . PHE A 1 90 ? -14.863 -5.117 9.636 1.00 75.12 90 PHE A O 1
ATOM 732 N N . PHE A 1 91 ? -15.966 -6.485 11.014 1.00 76.56 91 PHE A N 1
ATOM 733 C CA . PHE A 1 91 ? -15.436 -7.714 10.417 1.00 76.56 91 PHE A CA 1
ATOM 734 C C . PHE A 1 91 ? -15.891 -7.917 8.969 1.00 76.56 91 PHE A C 1
ATOM 736 O O . PHE A 1 91 ? -15.101 -8.375 8.146 1.00 76.56 91 PHE A O 1
ATOM 743 N N . VAL A 1 92 ? -17.133 -7.553 8.640 1.0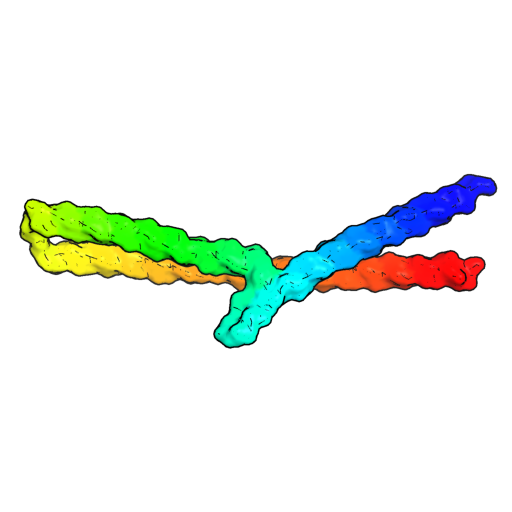0 75.25 92 VAL A N 1
ATOM 744 C CA . VAL A 1 92 ? -17.674 -7.643 7.276 1.00 75.25 92 VAL A CA 1
ATOM 745 C C . VAL A 1 92 ? -17.040 -6.585 6.369 1.00 75.25 92 VAL A C 1
ATOM 747 O O . VAL A 1 92 ? -16.644 -6.898 5.247 1.00 75.25 92 VAL A O 1
ATOM 750 N N . GLY A 1 93 ? -16.877 -5.351 6.855 1.00 64.50 93 GLY A N 1
ATOM 751 C CA . GLY A 1 93 ? -16.219 -4.259 6.130 1.00 64.50 93 GLY A CA 1
ATOM 752 C C . GLY A 1 93 ? -14.701 -4.423 5.998 1.00 64.50 93 GLY A C 1
ATOM 753 O O . GLY A 1 93 ? -14.104 -3.865 5.080 1.00 64.50 93 GLY A O 1
ATOM 754 N N . SER A 1 94 ? -14.082 -5.220 6.872 1.00 68.19 94 SER A N 1
ATOM 755 C CA . SER A 1 94 ? -12.644 -5.519 6.855 1.00 68.19 94 SER A CA 1
ATOM 756 C C . SER A 1 94 ? -12.248 -6.599 5.852 1.00 68.19 94 SER A C 1
ATOM 758 O O . SER A 1 94 ? -11.051 -6.828 5.693 1.00 68.19 94 SER A O 1
ATOM 760 N N . ILE A 1 95 ? -13.198 -7.272 5.182 1.00 66.12 95 ILE A N 1
ATOM 761 C CA . ILE A 1 95 ? -12.897 -8.288 4.160 1.00 66.12 95 ILE A CA 1
ATOM 762 C C . ILE A 1 95 ? -12.150 -7.601 3.002 1.00 66.12 95 ILE A C 1
ATOM 764 O O . ILE A 1 95 ? -12.761 -6.889 2.198 1.00 66.12 95 ILE A O 1
ATOM 768 N N . PRO A 1 96 ? -10.826 -7.796 2.869 1.00 61.66 96 PRO A N 1
ATOM 769 C CA . PRO A 1 96 ? -10.001 -6.936 2.042 1.00 61.66 96 PRO A CA 1
ATOM 770 C C . PRO A 1 96 ? -9.877 -7.533 0.638 1.00 61.66 96 PRO A C 1
ATOM 772 O O . PRO A 1 96 ? -8.792 -7.892 0.198 1.00 61.66 96 PRO A O 1
ATOM 775 N N . LEU A 1 97 ? -10.988 -7.621 -0.101 1.00 63.50 97 LEU A N 1
ATOM 776 C CA . LEU A 1 97 ? -10.974 -8.110 -1.493 1.00 63.50 97 LEU A CA 1
ATOM 777 C C . LEU A 1 97 ? -10.108 -7.238 -2.416 1.00 63.50 97 LEU A C 1
ATOM 779 O O . LEU A 1 97 ? -9.593 -7.698 -3.433 1.00 63.50 97 LEU A O 1
ATOM 783 N N . PHE A 1 98 ? -9.929 -5.966 -2.062 1.00 67.06 98 PHE A N 1
ATOM 784 C CA . PHE A 1 98 ? -9.176 -5.016 -2.870 1.00 67.06 98 PHE A CA 1
ATOM 785 C C . PHE A 1 98 ? -7.670 -5.299 -2.879 1.00 67.06 98 PHE A C 1
ATOM 787 O O . PHE A 1 98 ? -7.038 -5.078 -3.907 1.00 67.06 98 PHE A O 1
ATOM 794 N N . GLY A 1 99 ? -7.090 -5.820 -1.792 1.00 66.31 99 GLY A N 1
ATOM 795 C CA . GLY A 1 99 ? -5.646 -6.081 -1.720 1.00 66.31 99 GLY A CA 1
ATOM 796 C C . GLY A 1 99 ? -5.177 -7.047 -2.809 1.00 66.31 99 GLY A C 1
ATOM 797 O O . GLY A 1 99 ? -4.286 -6.716 -3.589 1.00 66.31 99 GLY A O 1
ATOM 798 N N . ASP A 1 100 ? -5.857 -8.187 -2.929 1.00 71.31 100 ASP A N 1
ATOM 799 C CA . ASP A 1 100 ? -5.528 -9.235 -3.901 1.00 71.31 100 ASP A CA 1
ATOM 800 C C . ASP A 1 100 ? -5.736 -8.778 -5.352 1.00 71.31 100 ASP A C 1
ATOM 802 O O . ASP A 1 100 ? -4.939 -9.088 -6.241 1.00 71.31 100 ASP A O 1
ATOM 806 N N . ILE A 1 101 ? -6.795 -7.998 -5.600 1.00 76.06 101 ILE A N 1
ATOM 807 C CA . ILE A 1 101 ? -7.082 -7.432 -6.923 1.00 76.06 101 ILE A CA 1
ATOM 808 C C . ILE A 1 101 ? -5.975 -6.453 -7.323 1.00 76.06 101 ILE A C 1
ATOM 810 O O . ILE A 1 101 ? -5.431 -6.549 -8.425 1.00 76.06 101 ILE A O 1
ATOM 814 N N . PHE A 1 102 ? -5.612 -5.523 -6.438 1.00 72.75 102 PHE A N 1
ATOM 815 C CA . PHE A 1 102 ? -4.561 -4.550 -6.719 1.00 72.75 102 PHE A CA 1
ATOM 816 C C . PHE A 1 102 ? -3.188 -5.218 -6.879 1.00 72.75 102 PHE A C 1
ATOM 818 O O . PHE A 1 102 ? -2.490 -4.885 -7.836 1.00 72.75 102 PHE A O 1
ATOM 825 N N . ASP A 1 103 ? -2.820 -6.195 -6.045 1.00 73.88 103 ASP A N 1
ATOM 826 C CA . ASP A 1 103 ? -1.582 -6.980 -6.213 1.00 73.88 103 ASP A CA 1
ATOM 827 C C . ASP A 1 103 ? -1.540 -7.673 -7.591 1.00 73.88 103 ASP A C 1
ATOM 829 O O . ASP A 1 103 ? -0.548 -7.578 -8.326 1.00 73.88 103 ASP A O 1
ATOM 833 N N . ALA A 1 104 ? -2.650 -8.285 -8.020 1.00 78.88 104 ALA A N 1
ATOM 834 C CA . ALA A 1 104 ? -2.753 -8.893 -9.346 1.00 78.88 104 ALA A CA 1
ATOM 835 C C . ALA A 1 104 ? -2.556 -7.869 -10.482 1.00 78.88 104 ALA A C 1
ATOM 837 O O . ALA A 1 104 ? -1.806 -8.131 -11.431 1.00 78.88 104 ALA A O 1
ATOM 838 N N . PHE A 1 105 ? -3.165 -6.681 -10.376 1.00 77.81 105 PHE A N 1
ATOM 839 C CA . PHE A 1 105 ? -2.973 -5.593 -11.342 1.00 77.81 105 PHE A CA 1
ATOM 840 C C . PHE A 1 105 ? -1.522 -5.091 -11.382 1.00 77.81 105 PHE A C 1
ATOM 842 O O . PHE A 1 105 ? -0.964 -4.897 -12.467 1.00 77.81 105 PHE A O 1
ATOM 849 N N . PHE A 1 106 ? -0.881 -4.916 -10.225 1.00 74.25 106 PHE A N 1
ATOM 850 C CA . PHE A 1 106 ? 0.516 -4.487 -10.140 1.00 74.25 106 PHE A CA 1
ATOM 851 C C . PHE A 1 106 ? 1.464 -5.499 -10.783 1.00 74.25 106 PHE A C 1
ATOM 853 O O . PHE A 1 106 ? 2.285 -5.127 -11.626 1.00 74.25 106 PHE A O 1
ATOM 860 N N . LYS A 1 107 ? 1.308 -6.791 -10.473 1.00 77.94 107 LYS A N 1
ATOM 861 C CA . LYS A 1 107 ? 2.091 -7.868 -11.098 1.00 77.94 107 LYS A CA 1
ATOM 862 C C . LYS A 1 107 ? 1.904 -7.919 -12.614 1.00 77.94 107 LYS A C 1
ATOM 864 O O . LYS A 1 107 ? 2.884 -8.095 -13.345 1.00 77.94 107 LYS A O 1
ATOM 869 N N . ALA A 1 108 ? 0.677 -7.728 -13.103 1.00 83.69 108 ALA A N 1
ATOM 870 C CA . ALA A 1 108 ? 0.402 -7.660 -14.536 1.00 83.69 108 ALA A CA 1
ATOM 871 C C . ALA A 1 108 ? 1.137 -6.480 -15.202 1.00 83.69 108 ALA A C 1
ATOM 873 O O . ALA A 1 108 ? 1.789 -6.659 -16.234 1.00 83.69 108 ALA A O 1
ATOM 874 N N . ASN A 1 109 ? 1.124 -5.296 -14.582 1.00 81.94 109 ASN A N 1
ATOM 875 C CA . ASN A 1 109 ? 1.819 -4.111 -15.095 1.00 81.94 109 ASN A CA 1
ATOM 876 C C . ASN A 1 109 ? 3.346 -4.257 -15.094 1.00 81.94 109 ASN A C 1
ATOM 878 O O . ASN A 1 109 ? 4.004 -3.867 -16.067 1.00 81.94 109 ASN A O 1
ATOM 882 N N . THR A 1 110 ? 3.923 -4.871 -14.060 1.00 83.69 110 THR A N 1
ATOM 883 C CA . THR A 1 110 ? 5.357 -5.194 -14.020 1.00 83.69 110 THR A CA 1
ATOM 884 C C . THR A 1 110 ? 5.738 -6.137 -15.162 1.00 83.69 110 THR A C 1
ATOM 886 O O . THR A 1 110 ? 6.710 -5.893 -15.884 1.00 83.69 110 THR A O 1
ATOM 889 N N . ARG A 1 111 ? 4.928 -7.174 -15.412 1.00 84.19 111 ARG A N 1
ATOM 890 C CA . ARG A 1 111 ? 5.145 -8.107 -16.526 1.00 84.19 111 ARG A CA 1
ATOM 891 C C . ARG A 1 111 ? 5.056 -7.410 -17.887 1.00 84.19 111 ARG A C 1
ATOM 893 O O . ARG A 1 111 ? 5.920 -7.628 -18.736 1.00 84.19 111 ARG A O 1
ATOM 900 N N . ASN A 1 112 ? 4.068 -6.537 -18.079 1.00 88.44 112 ASN A N 1
ATOM 901 C CA . ASN A 1 112 ? 3.905 -5.758 -19.310 1.00 88.44 112 ASN A CA 1
ATOM 902 C C . ASN A 1 112 ? 5.105 -4.833 -19.560 1.00 88.44 112 ASN A C 1
ATOM 904 O O . ASN A 1 112 ? 5.630 -4.775 -20.673 1.00 88.44 112 ASN A O 1
ATOM 908 N N . THR A 1 113 ? 5.596 -4.176 -18.507 1.00 88.62 113 THR A N 1
ATOM 909 C CA . THR A 1 113 ? 6.794 -3.323 -18.555 1.00 88.62 113 THR A CA 1
ATOM 910 C C . THR A 1 113 ? 8.027 -4.121 -18.976 1.00 88.62 113 THR A C 1
ATOM 912 O O . THR A 1 113 ? 8.793 -3.676 -19.833 1.00 88.62 113 THR A O 1
ATOM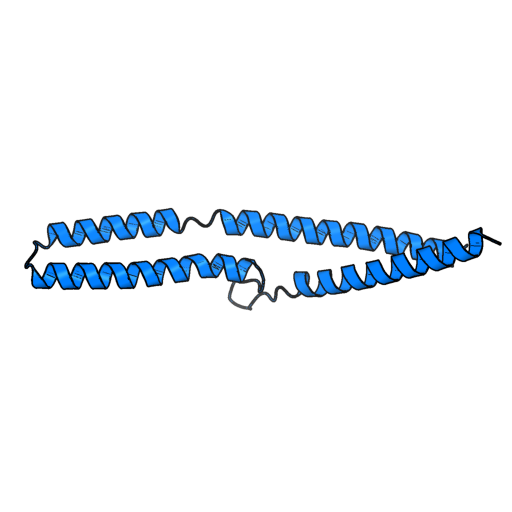 915 N N . HIS A 1 114 ? 8.200 -5.329 -18.432 1.00 88.81 114 HIS A N 1
ATOM 916 C CA . HIS A 1 114 ? 9.312 -6.209 -18.783 1.00 88.81 114 HIS A CA 1
ATOM 917 C C . HIS A 1 114 ? 9.266 -6.654 -20.253 1.00 88.81 114 HIS A C 1
ATOM 919 O O . HIS A 1 114 ? 10.279 -6.594 -20.955 1.00 88.81 114 HIS A O 1
ATOM 925 N N . ILE A 1 115 ? 8.087 -7.055 -20.742 1.00 91.94 115 ILE A N 1
ATOM 926 C CA . ILE A 1 115 ? 7.881 -7.432 -22.149 1.00 91.94 115 ILE A CA 1
ATOM 927 C C . ILE A 1 115 ? 8.237 -6.258 -23.068 1.00 91.94 115 ILE A C 1
ATOM 929 O O . ILE A 1 115 ? 8.996 -6.430 -24.026 1.00 91.94 115 ILE A O 1
ATOM 933 N N . LEU A 1 116 ? 7.745 -5.057 -22.750 1.00 91.38 116 LEU A N 1
ATOM 934 C CA . LEU A 1 116 ? 8.007 -3.859 -23.542 1.00 91.38 116 LEU A CA 1
ATOM 935 C C . LEU A 1 116 ? 9.497 -3.483 -23.537 1.00 91.38 116 LEU A C 1
ATOM 937 O O . LEU A 1 116 ? 10.056 -3.201 -24.597 1.00 91.38 116 LEU A O 1
ATOM 941 N N . LYS A 1 117 ? 10.169 -3.554 -22.378 1.00 90.88 117 LYS A N 1
ATOM 942 C CA . LYS A 1 117 ? 11.620 -3.326 -22.264 1.00 90.88 117 LYS A CA 1
ATOM 943 C C . LYS A 1 117 ? 12.394 -4.293 -23.161 1.00 90.88 117 LYS A C 1
ATOM 945 O O . LYS A 1 117 ? 13.189 -3.845 -23.981 1.00 90.88 117 LYS A O 1
ATOM 950 N N . LYS A 1 118 ? 12.106 -5.599 -23.079 1.00 91.75 118 LYS A N 1
ATOM 951 C CA . LYS A 1 118 ? 12.758 -6.632 -23.904 1.00 91.75 118 LYS A CA 1
ATOM 952 C C . LYS A 1 118 ? 12.585 -6.366 -25.400 1.00 91.75 118 LYS A C 1
ATOM 954 O O . LYS A 1 118 ? 13.534 -6.535 -26.166 1.00 91.75 118 LYS A O 1
ATOM 959 N N . HIS A 1 119 ? 11.394 -5.938 -25.815 1.00 92.00 119 HIS A N 1
ATOM 960 C CA . HIS A 1 119 ? 11.120 -5.623 -27.213 1.00 92.00 119 HIS A CA 1
ATOM 961 C C . HIS A 1 119 ? 11.937 -4.419 -27.704 1.00 92.00 119 HIS A C 1
ATOM 963 O O . HIS A 1 119 ? 12.592 -4.512 -28.741 1.00 92.00 119 HIS A O 1
ATOM 969 N N . ILE A 1 120 ? 11.959 -3.320 -26.942 1.00 91.25 120 ILE A N 1
ATOM 970 C CA . ILE A 1 120 ? 12.715 -2.110 -27.301 1.00 91.25 120 ILE A CA 1
ATOM 971 C C . ILE A 1 120 ? 14.224 -2.391 -27.305 1.00 91.25 120 ILE A C 1
ATOM 973 O O . ILE A 1 120 ? 14.905 -2.001 -28.248 1.00 91.25 120 ILE A O 1
ATOM 977 N N . THR A 1 121 ? 14.752 -3.121 -26.316 1.00 89.50 121 THR A N 1
ATOM 978 C CA . THR A 1 121 ? 16.172 -3.514 -26.283 1.00 89.50 121 THR A CA 1
ATOM 979 C C . THR A 1 121 ? 16.558 -4.347 -27.503 1.00 89.50 121 THR A C 1
ATOM 981 O O . THR A 1 121 ? 17.610 -4.118 -28.091 1.00 89.50 121 THR A O 1
ATOM 984 N N . LYS A 1 122 ? 15.707 -5.292 -27.925 1.00 89.75 122 LYS A N 1
ATOM 985 C CA . LYS A 1 122 ? 15.974 -6.111 -29.115 1.00 89.75 122 LYS A CA 1
ATOM 986 C C . LYS A 1 122 ? 16.026 -5.266 -30.393 1.00 89.75 122 LYS A C 1
ATOM 988 O O . LYS A 1 122 ? 16.884 -5.524 -31.229 1.00 89.75 122 LYS A O 1
ATOM 993 N N . GLN A 1 123 ? 15.139 -4.277 -30.533 1.00 86.31 123 GLN A N 1
ATOM 994 C CA . GLN A 1 123 ? 15.169 -3.345 -31.668 1.00 86.31 123 GLN A CA 1
ATOM 995 C C . GLN A 1 123 ? 16.455 -2.513 -31.665 1.00 86.31 123 GLN A C 1
ATOM 997 O O . GLN A 1 123 ? 17.164 -2.501 -32.661 1.00 86.31 123 GLN A O 1
ATOM 1002 N N . LEU A 1 124 ? 16.814 -1.924 -30.519 1.00 85.19 124 LEU A N 1
ATOM 1003 C CA . LEU A 1 124 ? 18.042 -1.136 -30.384 1.00 85.19 124 LEU A CA 1
ATOM 1004 C C . LEU A 1 124 ? 19.300 -1.955 -30.702 1.00 85.19 124 LEU A C 1
ATOM 1006 O O . LEU A 1 124 ? 20.210 -1.439 -31.335 1.00 85.19 124 LEU A O 1
ATOM 1010 N N . ASN A 1 125 ? 19.366 -3.222 -30.284 1.00 83.19 125 ASN A N 1
ATOM 1011 C CA . ASN A 1 125 ? 20.513 -4.080 -30.590 1.00 83.19 125 ASN A CA 1
ATOM 1012 C C . ASN A 1 125 ? 20.585 -4.445 -32.076 1.00 83.19 125 ASN A C 1
ATOM 1014 O O . ASN A 1 125 ? 21.682 -4.548 -32.606 1.00 83.19 125 ASN A O 1
ATOM 1018 N N . LYS A 1 126 ? 19.441 -4.640 -32.745 1.00 79.38 126 LYS A N 1
ATOM 1019 C CA . LYS A 1 126 ? 19.406 -4.940 -34.180 1.00 79.38 126 LYS A CA 1
ATOM 1020 C C . LYS A 1 126 ? 19.889 -3.742 -35.007 1.00 79.38 126 LYS A C 1
ATOM 1022 O O . LYS A 1 126 ? 20.724 -3.920 -35.882 1.00 79.38 126 LYS A O 1
ATOM 1027 N N . ASP A 1 127 ? 19.446 -2.542 -34.641 1.00 71.00 127 ASP A N 1
ATOM 1028 C CA . ASP A 1 127 ? 19.814 -1.284 -35.304 1.00 71.00 127 ASP A CA 1
ATOM 1029 C C . ASP A 1 127 ? 21.288 -0.870 -35.067 1.00 71.00 127 ASP A C 1
ATOM 1031 O O . ASP A 1 127 ? 21.760 0.070 -35.692 1.00 71.00 127 ASP A O 1
ATOM 1035 N N . ASN A 1 128 ? 22.011 -1.521 -34.141 1.00 63.06 128 ASN A N 1
ATOM 1036 C CA . ASN A 1 128 ? 23.453 -1.313 -33.914 1.00 63.06 128 ASN A CA 1
ATOM 1037 C C . ASN A 1 128 ? 24.341 -2.340 -34.653 1.00 63.06 128 ASN A C 1
ATOM 1039 O O . ASN A 1 128 ? 25.563 -2.230 -34.579 1.00 63.06 128 ASN A O 1
ATOM 1043 N N . ILE A 1 129 ? 23.753 -3.373 -35.273 1.00 59.94 129 ILE A N 1
ATOM 1044 C CA . ILE A 1 129 ? 24.476 -4.462 -35.962 1.00 59.94 129 ILE A CA 1
ATOM 1045 C C . ILE A 1 129 ? 24.355 -4.341 -37.496 1.00 59.94 129 ILE A C 1
ATOM 1047 O O . ILE A 1 129 ? 25.227 -4.847 -38.201 1.00 59.94 129 ILE A O 1
ATOM 1051 N N . GLU A 1 130 ? 23.306 -3.679 -38.001 1.00 48.06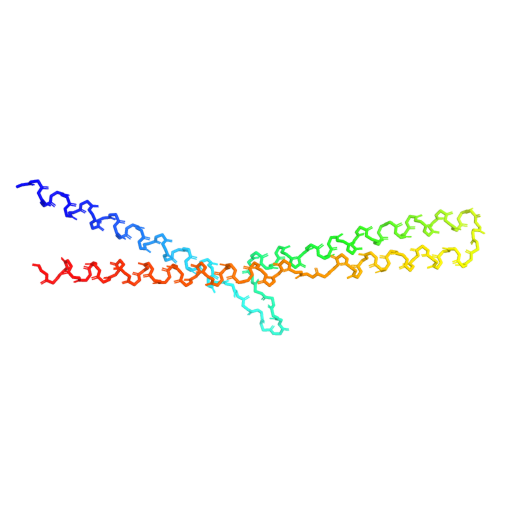 130 GLU A N 1
ATOM 1052 C CA . GLU A 1 130 ? 23.161 -3.242 -39.406 1.00 48.06 130 GLU A CA 1
ATOM 1053 C C . GLU A 1 130 ? 23.812 -1.868 -39.634 1.00 48.06 130 GLU A C 1
ATOM 1055 O O . GLU A 1 130 ? 24.419 -1.686 -40.713 1.00 48.06 130 GLU A O 1
#

Sequence (130 aa):
MQDSIQTHSKYAKQKATLKRLERFSQLTDSSIRFPFTNFRFGIEAVIGFVPVVGDVIGLILSSYVLFEAQKLGISWHIKLRIIINMLIDFFVGSIPLFGDIFDAFFKANTRNTHILKKHITKQLNKDNIE

pLDDT: mean 75.17, std 11.95, range [36.66, 92.0]